Protein AF-A0A8C0GU38-F1 (afdb_monomer)

Secondary structure (DSSP, 8-state):
-----------------SS---HHHHHH-----TTPPPP-SPPSSEEEES-S---TT----EEEE------

Sequence (71 aa):
MHLLTPSSITISLVLGFPDGKISAACDSMLPNHGNFVSQTTSAPYRISISSTSFDPGNKITVITIWEQQFW

InterPro domains:
  IPR002861 Reeler domain [PF02014] (25-63)

Organism: Chelonoidis abingdonii (NCBI:txid106734)

Radius of gyration: 18.49 Å; Cα contacts (8 Å, |Δi|>4): 34; chains: 1; bounding box: 54×28×35 Å

pLDDT: mean 73.96, std 16.33, range [40.28, 96.06]

Structure (mmCIF, N/CA/C/O backbone):
data_AF-A0A8C0GU38-F1
#
_entry.id   AF-A0A8C0GU38-F1
#
loop_
_atom_site.group_PDB
_atom_site.id
_atom_site.type_symbol
_atom_site.label_atom_id
_atom_site.label_alt_id
_atom_site.label_comp_id
_atom_site.label_asym_id
_atom_site.label_entity_id
_atom_site.label_seq_id
_atom_site.pdbx_PDB_ins_code
_atom_site.Cartn_x
_atom_site.Cartn_y
_atom_site.Cartn_z
_atom_site.occupancy
_atom_site.B_iso_or_equiv
_atom_site.auth_seq_id
_atom_site.auth_comp_id
_atom_site.auth_asym_id
_atom_site.auth_atom_id
_atom_site.pdbx_PDB_model_num
ATOM 1 N N . MET A 1 1 ? 34.552 3.661 -21.280 1.00 40.28 1 MET A N 1
ATOM 2 C CA . MET A 1 1 ? 33.677 4.130 -20.184 1.00 40.28 1 MET A CA 1
ATOM 3 C C . MET A 1 1 ? 33.148 5.494 -20.618 1.00 40.28 1 MET A C 1
ATOM 5 O O . MET A 1 1 ? 33.971 6.373 -20.822 1.00 40.28 1 MET A O 1
ATOM 9 N N . HIS A 1 2 ? 31.852 5.655 -20.902 1.00 42.81 2 HIS A N 1
ATOM 10 C CA . HIS A 1 2 ? 31.267 6.955 -21.274 1.00 42.81 2 HIS A CA 1
ATOM 11 C C . HIS A 1 2 ? 29.809 6.996 -20.798 1.00 42.81 2 HIS A C 1
ATOM 13 O O . HIS A 1 2 ? 29.085 6.023 -21.000 1.00 42.81 2 HIS A O 1
ATOM 19 N N .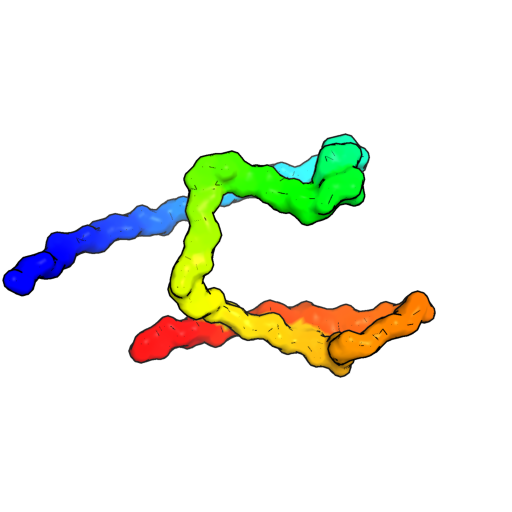 LEU A 1 3 ? 29.407 8.078 -20.130 1.00 53.44 3 LEU A N 1
ATOM 20 C CA . LEU A 1 3 ? 28.087 8.259 -19.516 1.00 53.44 3 LEU A CA 1
ATOM 21 C C . LEU A 1 3 ? 27.465 9.616 -19.914 1.00 53.44 3 LEU A C 1
ATOM 23 O O . LEU A 1 3 ? 28.203 10.551 -20.217 1.00 53.44 3 LEU A O 1
ATOM 27 N N . LEU A 1 4 ? 26.134 9.696 -19.707 1.00 64.56 4 LEU A N 1
ATOM 28 C CA . LEU A 1 4 ? 25.241 10.861 -19.439 1.00 64.56 4 LEU A CA 1
ATOM 29 C C . LEU A 1 4 ? 24.435 11.417 -20.650 1.00 64.56 4 LEU A C 1
ATOM 31 O O . LEU A 1 4 ? 24.977 11.534 -21.741 1.00 64.56 4 LEU A O 1
ATOM 35 N N . THR A 1 5 ? 23.113 11.697 -20.558 1.00 56.38 5 THR A N 1
ATOM 36 C CA . THR A 1 5 ? 22.459 12.912 -19.972 1.00 56.38 5 THR A CA 1
ATOM 37 C C . THR A 1 5 ? 20.914 12.756 -19.728 1.00 56.38 5 THR A C 1
ATOM 39 O O . THR A 1 5 ? 20.332 11.811 -20.258 1.00 56.38 5 THR A O 1
ATOM 42 N N . PRO A 1 6 ? 20.231 13.631 -18.930 1.00 64.38 6 PRO A N 1
ATOM 43 C CA . PRO A 1 6 ? 18.909 13.374 -18.302 1.00 64.38 6 PRO A CA 1
ATOM 44 C C . PRO A 1 6 ? 17.705 14.135 -18.924 1.00 64.38 6 PRO A C 1
ATOM 46 O O . PRO A 1 6 ? 17.905 15.109 -19.647 1.00 64.38 6 PRO A O 1
ATOM 49 N N . SER A 1 7 ? 16.444 13.757 -18.626 1.00 61.94 7 SER A N 1
ATOM 50 C CA . SER A 1 7 ? 15.239 14.495 -19.099 1.00 61.94 7 SER A CA 1
ATOM 51 C C . SER A 1 7 ? 14.077 14.580 -18.084 1.00 61.94 7 SER A C 1
ATOM 53 O O . SER A 1 7 ? 13.758 13.601 -17.415 1.00 61.94 7 SER A O 1
ATOM 55 N N . SER A 1 8 ? 13.459 15.773 -18.011 1.00 63.97 8 SER A N 1
ATOM 56 C CA . SER A 1 8 ? 12.372 16.239 -17.117 1.00 63.97 8 SER A CA 1
ATOM 57 C C . SER A 1 8 ? 11.056 15.449 -17.151 1.00 63.97 8 SER A C 1
ATOM 59 O O . SER A 1 8 ? 10.658 14.948 -18.199 1.00 63.97 8 SER A O 1
ATOM 61 N N . ILE A 1 9 ? 10.314 15.458 -16.030 1.00 63.91 9 ILE A N 1
ATOM 62 C CA . ILE A 1 9 ? 9.020 14.767 -15.860 1.00 63.91 9 ILE A CA 1
ATOM 63 C C . ILE A 1 9 ? 7.881 15.772 -15.594 1.00 63.91 9 ILE A C 1
ATOM 65 O O . ILE A 1 9 ? 7.977 16.596 -14.686 1.00 63.91 9 ILE A O 1
ATOM 69 N N . THR A 1 10 ? 6.786 15.673 -16.357 1.00 66.25 10 THR A N 1
ATOM 70 C CA . THR A 1 10 ? 5.509 16.385 -16.144 1.00 66.25 10 THR A CA 1
ATOM 71 C C . THR A 1 10 ? 4.413 15.398 -15.715 1.00 66.25 10 THR A C 1
ATOM 73 O O . THR A 1 10 ? 4.374 14.268 -16.196 1.00 66.25 10 THR A O 1
ATOM 76 N N . ILE A 1 11 ? 3.513 15.799 -14.805 1.00 62.06 11 ILE A N 1
ATOM 77 C CA . ILE A 1 11 ? 2.432 14.937 -14.284 1.00 62.06 11 ILE A CA 1
ATOM 78 C C . ILE A 1 11 ? 1.076 15.433 -14.805 1.00 62.06 11 ILE A C 1
ATOM 80 O O . ILE A 1 11 ? 0.740 16.603 -14.641 1.00 62.06 11 ILE A O 1
ATOM 84 N N . SER A 1 12 ? 0.301 14.535 -15.426 1.00 59.78 12 SER A N 1
ATOM 85 C CA . SER A 1 12 ? -1.069 14.793 -15.904 1.00 59.78 12 SER A CA 1
ATOM 86 C C . SER A 1 12 ? -2.119 14.358 -14.881 1.00 59.78 12 SER A C 1
ATOM 88 O O . SER A 1 12 ? -1.964 13.329 -14.225 1.00 59.78 12 SER A O 1
ATOM 90 N N . LEU A 1 13 ? -3.204 15.129 -14.767 1.00 51.81 13 LEU A N 1
ATOM 91 C CA . LEU A 1 13 ? -4.298 14.870 -13.828 1.00 51.81 13 LEU A CA 1
ATOM 92 C C . LEU A 1 13 ? -5.320 13.879 -14.419 1.00 51.81 13 LEU A C 1
ATOM 94 O O . LEU A 1 13 ? -5.725 14.033 -15.570 1.00 51.81 13 LEU A O 1
ATOM 98 N N . VAL A 1 14 ? -5.770 12.899 -13.627 1.00 59.12 14 VAL A N 1
ATOM 99 C CA . VAL A 1 14 ? -6.777 11.891 -14.024 1.00 59.12 14 VAL A CA 1
ATOM 100 C C . VAL A 1 14 ? -8.070 12.074 -13.220 1.00 59.12 14 VAL A C 1
ATOM 102 O O . VAL A 1 14 ? -8.021 12.366 -12.027 1.00 59.12 14 VAL A O 1
ATOM 105 N N . LEU A 1 15 ? -9.225 11.893 -13.874 1.00 60.91 15 LEU A N 1
ATOM 106 C CA . LEU A 1 15 ? -10.566 11.970 -13.273 1.00 60.91 15 LEU A CA 1
ATOM 107 C C . LEU A 1 15 ? -11.065 10.575 -12.847 1.00 60.91 15 LEU A C 1
ATOM 109 O O . LEU A 1 15 ? -10.868 9.606 -13.578 1.00 60.91 15 LEU A O 1
ATOM 113 N N . GLY A 1 16 ? -11.736 10.473 -11.692 1.00 53.81 16 GLY A N 1
ATOM 114 C CA . GLY A 1 16 ? -12.359 9.235 -11.193 1.00 53.81 16 GLY A CA 1
ATOM 115 C C . GLY A 1 16 ? -13.890 9.262 -11.290 1.00 53.81 16 GLY A C 1
ATOM 116 O O . GLY A 1 16 ? -14.495 10.310 -11.073 1.00 53.81 16 GLY A O 1
ATOM 117 N N . PHE A 1 17 ? -14.512 8.115 -11.594 1.00 53.44 17 PHE A N 1
ATOM 118 C CA . PHE A 1 17 ? -15.971 7.961 -11.730 1.00 53.44 17 PHE A CA 1
ATOM 119 C C . PHE A 1 17 ? -16.554 7.041 -10.633 1.00 53.44 17 PHE A C 1
ATOM 121 O O . PHE A 1 17 ? -15.868 6.105 -10.216 1.00 53.44 17 PHE A O 1
ATOM 128 N N . PRO A 1 18 ? -17.787 7.292 -10.146 1.00 51.31 18 PRO A N 1
ATOM 129 C CA . PRO A 1 18 ? -18.306 6.700 -8.906 1.00 51.31 18 PRO A CA 1
ATOM 130 C C . PRO A 1 18 ? -18.986 5.322 -9.042 1.00 51.31 18 PRO A C 1
ATOM 132 O O . PRO A 1 18 ? -19.308 4.713 -8.025 1.00 51.31 18 PRO A O 1
ATOM 135 N N . ASP A 1 19 ? -19.215 4.803 -10.248 1.00 56.62 19 ASP A N 1
ATOM 136 C CA . ASP A 1 19 ? -20.067 3.634 -10.494 1.00 56.62 19 ASP A CA 1
ATOM 137 C C . ASP A 1 19 ? -19.356 2.494 -11.255 1.00 56.62 19 ASP A C 1
ATOM 139 O O . ASP A 1 19 ? -19.552 2.235 -12.439 1.00 56.62 19 ASP A O 1
ATOM 143 N N . GLY A 1 20 ? -18.528 1.751 -10.516 1.00 55.50 20 GLY 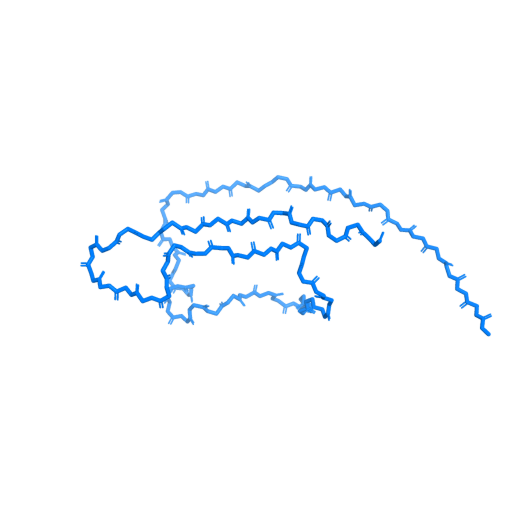A N 1
ATOM 144 C CA . GLY A 1 20 ? -18.655 0.291 -10.375 1.00 55.50 20 GLY A CA 1
ATOM 145 C C . GLY A 1 20 ? -18.523 -0.653 -11.579 1.00 55.50 20 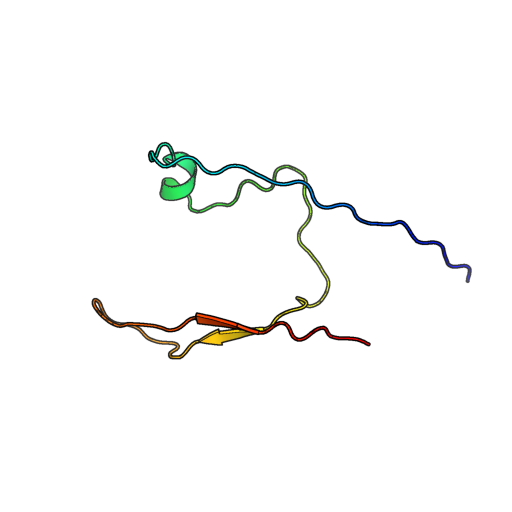GLY A C 1
ATOM 146 O O 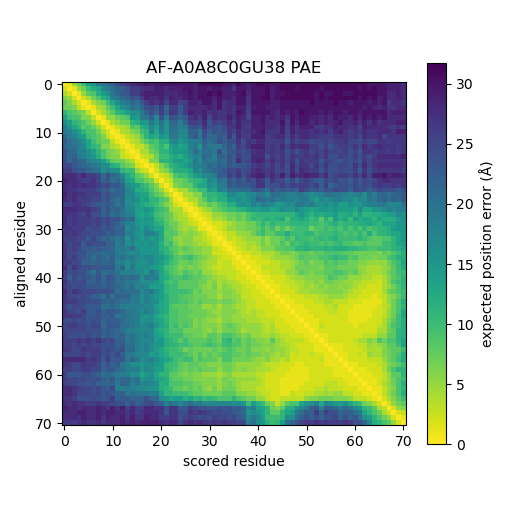. GLY A 1 20 ? -18.719 -1.851 -11.388 1.00 55.50 20 GLY A O 1
ATOM 147 N N . LYS A 1 21 ? -18.159 -0.225 -12.791 1.00 53.66 21 LYS A N 1
ATOM 148 C CA . LYS A 1 21 ? -17.843 -1.170 -13.889 1.00 53.66 21 LYS A CA 1
ATOM 149 C C . LYS A 1 21 ? -16.407 -1.705 -13.796 1.00 53.66 21 LYS A C 1
ATOM 151 O O . LYS A 1 21 ? -15.623 -1.584 -14.729 1.00 53.66 21 LYS A O 1
ATOM 156 N N . ILE A 1 22 ? -16.068 -2.294 -12.650 1.00 56.09 22 ILE A N 1
ATOM 157 C CA . ILE A 1 22 ? -14.736 -2.829 -12.316 1.00 56.09 22 ILE A CA 1
ATOM 158 C C . ILE A 1 22 ? -14.774 -4.373 -12.376 1.00 56.09 22 ILE A C 1
ATOM 160 O O . ILE A 1 22 ? -14.180 -5.046 -11.547 1.00 56.09 22 ILE A O 1
ATOM 164 N N . SER A 1 23 ? -15.505 -4.981 -13.321 1.00 61.09 23 SER A N 1
ATOM 165 C CA . SER A 1 23 ? -15.645 -6.452 -13.353 1.00 61.09 23 SER A CA 1
ATOM 166 C C . SER A 1 23 ? -14.294 -7.150 -13.546 1.00 61.09 23 SER A C 1
ATOM 168 O O . SER A 1 23 ? -13.874 -7.931 -12.702 1.00 61.09 23 SER A O 1
ATOM 170 N N . ALA A 1 24 ? -13.529 -6.768 -14.571 1.00 58.25 24 ALA A N 1
ATOM 171 C CA . ALA A 1 24 ? -12.242 -7.406 -14.861 1.00 58.25 24 ALA A CA 1
AT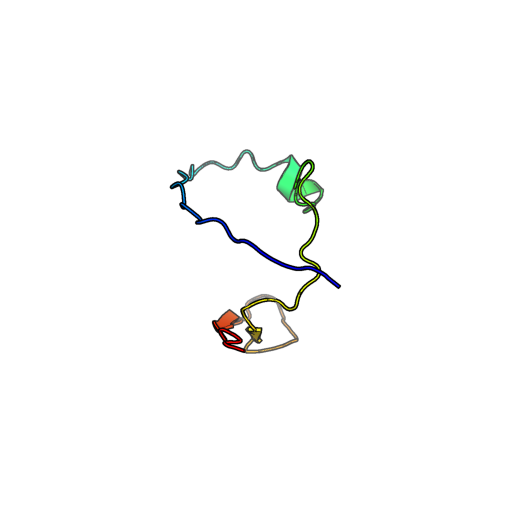OM 172 C C . ALA A 1 24 ? -11.183 -7.206 -13.756 1.00 58.25 24 ALA A C 1
ATOM 174 O O . ALA A 1 24 ? -10.363 -8.095 -13.505 1.00 58.25 24 ALA A O 1
ATOM 175 N N . ALA A 1 25 ? -11.202 -6.045 -13.092 1.00 58.41 25 ALA A N 1
ATOM 176 C CA . ALA A 1 25 ? -10.269 -5.744 -12.012 1.00 58.41 25 ALA A CA 1
ATOM 177 C C . ALA A 1 25 ? -10.656 -6.445 -10.701 1.00 58.41 25 ALA A C 1
ATOM 179 O O . ALA A 1 25 ? -9.759 -6.833 -9.967 1.00 58.41 25 ALA A O 1
ATOM 180 N N . CYS A 1 26 ? -11.941 -6.686 -10.424 1.00 59.25 26 CYS A N 1
ATOM 181 C CA . CYS A 1 26 ? -12.344 -7.483 -9.263 1.00 59.25 26 CYS A CA 1
ATOM 182 C C . CYS A 1 26 ? -12.193 -8.998 -9.485 1.00 59.25 26 CYS A C 1
ATOM 184 O O . CYS A 1 26 ? -11.868 -9.700 -8.532 1.00 59.25 26 CYS A O 1
ATOM 186 N N . ASP A 1 27 ? -12.382 -9.492 -10.714 1.00 64.06 27 ASP A N 1
ATOM 187 C CA . ASP A 1 27 ? -12.327 -10.930 -11.020 1.00 64.06 27 ASP A CA 1
ATOM 188 C C . ASP A 1 27 ? -10.906 -11.497 -10.915 1.00 64.06 27 ASP A C 1
ATOM 190 O O . ASP A 1 27 ? -10.690 -12.559 -10.334 1.00 64.06 27 ASP A O 1
ATOM 194 N N . SER A 1 28 ? -9.925 -10.790 -11.482 1.00 70.50 28 SER A N 1
ATOM 195 C CA . SER A 1 28 ? -8.531 -11.253 -11.504 1.00 70.50 28 SER A CA 1
ATOM 196 C C . SER A 1 28 ? -7.642 -10.566 -10.474 1.00 70.50 28 SER A C 1
ATOM 198 O O . SER A 1 28 ? -6.573 -11.089 -10.160 1.00 70.50 28 SER A O 1
ATOM 200 N N . MET A 1 29 ? -8.032 -9.373 -10.000 1.00 66.94 29 MET A N 1
ATOM 201 C CA . MET A 1 29 ? -7.155 -8.444 -9.271 1.00 66.94 29 MET A CA 1
ATOM 202 C C . MET A 1 29 ? -5.803 -8.213 -9.970 1.00 66.94 29 MET A C 1
ATOM 204 O O . MET A 1 29 ? -4.856 -7.727 -9.352 1.00 66.94 29 MET A O 1
ATOM 208 N N . LEU A 1 30 ? -5.700 -8.548 -11.263 1.00 72.38 30 LEU A N 1
ATOM 209 C CA . LEU A 1 30 ? -4.472 -8.430 -12.024 1.00 72.38 30 LEU A CA 1
ATOM 210 C C . LEU A 1 30 ? -4.414 -7.018 -12.606 1.00 72.38 30 LEU A C 1
ATOM 212 O O . LEU A 1 30 ? -5.265 -6.656 -13.428 1.00 72.38 30 LEU A O 1
ATOM 216 N N . PRO A 1 31 ? -3.431 -6.195 -12.214 1.00 67.06 31 PRO A N 1
ATOM 217 C CA . PRO A 1 31 ? -3.292 -4.884 -12.809 1.00 67.06 31 PRO A CA 1
ATOM 218 C C . PRO A 1 31 ? -2.891 -5.030 -1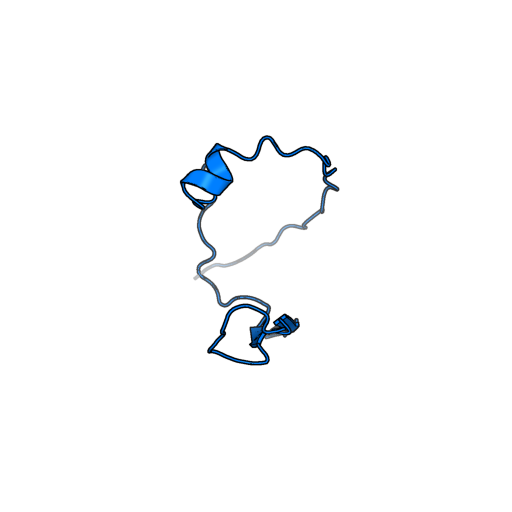4.281 1.00 67.06 31 PRO A C 1
ATOM 220 O O . PRO A 1 31 ? -1.897 -5.671 -14.623 1.00 67.06 31 PRO A O 1
ATOM 223 N N . ASN A 1 32 ? -3.663 -4.413 -15.175 1.00 75.56 32 ASN A N 1
ATOM 224 C CA . ASN A 1 32 ? -3.322 -4.347 -16.590 1.00 75.56 32 ASN A CA 1
ATOM 225 C C . ASN A 1 32 ? -2.359 -3.177 -16.838 1.00 75.56 32 ASN A C 1
ATOM 227 O O . ASN A 1 32 ? -2.777 -2.073 -17.185 1.00 75.56 32 ASN A O 1
ATOM 231 N N . HIS A 1 33 ? -1.063 -3.424 -16.650 1.00 73.06 33 HIS A N 1
ATOM 232 C CA . HIS A 1 33 ? -0.002 -2.453 -16.925 1.00 73.06 33 HIS A CA 1
ATOM 233 C C . HIS A 1 33 ? 0.414 -2.406 -18.411 1.00 73.06 33 HIS A C 1
ATOM 235 O O . HIS A 1 33 ? 1.411 -1.771 -18.740 1.00 73.06 33 HIS A O 1
ATOM 241 N N . GLY A 1 34 ? -0.324 -3.041 -19.335 1.00 80.69 34 GLY A N 1
ATOM 242 C CA . GLY A 1 34 ? -0.002 -3.023 -20.767 1.00 80.69 34 GLY A CA 1
ATOM 243 C C . GLY A 1 34 ? 1.454 -3.418 -21.053 1.00 80.69 34 GLY A C 1
ATOM 244 O O . GLY A 1 34 ? 1.895 -4.488 -20.651 1.00 80.69 34 GLY A O 1
ATOM 245 N N . ASN A 1 35 ? 2.201 -2.530 -21.721 1.00 83.31 35 ASN A N 1
ATOM 246 C CA . ASN A 1 35 ? 3.622 -2.723 -22.055 1.00 83.31 35 ASN A CA 1
ATOM 247 C C . ASN A 1 35 ? 4.591 -2.072 -21.043 1.00 83.31 35 ASN A C 1
ATOM 249 O O . ASN A 1 35 ? 5.791 -1.992 -21.312 1.00 83.31 35 ASN A O 1
ATOM 253 N N . PHE A 1 36 ? 4.094 -1.541 -19.919 1.00 83.75 36 PHE A N 1
ATOM 254 C CA . PHE A 1 36 ? 4.958 -0.947 -18.900 1.00 83.75 36 PHE A CA 1
ATOM 255 C C . PHE A 1 36 ? 5.748 -2.040 -18.176 1.00 83.75 36 PHE A C 1
ATOM 257 O O . PHE A 1 36 ? 5.206 -3.075 -17.794 1.00 83.75 36 PHE A O 1
ATOM 264 N N . VAL A 1 37 ? 7.043 -1.799 -17.980 1.00 83.69 37 VAL A N 1
ATOM 265 C CA . VAL A 1 37 ? 7.937 -2.720 -17.271 1.00 83.69 37 VAL A CA 1
ATOM 266 C C . VAL A 1 37 ? 7.947 -2.412 -15.777 1.00 83.69 37 VAL A C 1
ATOM 268 O O . VAL A 1 37 ? 7.915 -1.248 -15.373 1.00 83.69 37 VAL A O 1
ATOM 271 N N . SER A 1 38 ? 8.008 -3.455 -14.950 1.00 82.25 38 SER A N 1
ATOM 272 C CA . SER A 1 38 ? 8.127 -3.317 -13.498 1.00 82.25 38 SER A CA 1
ATOM 273 C C . SER A 1 38 ? 9.380 -2.527 -13.120 1.00 82.25 38 SER A C 1
ATOM 275 O O . SER A 1 38 ? 10.445 -2.714 -13.712 1.00 82.25 38 SER A O 1
ATOM 277 N N . GLN A 1 39 ? 9.271 -1.672 -12.101 1.00 84.38 39 GLN A N 1
ATOM 278 C CA . GLN A 1 39 ? 10.432 -0.994 -11.533 1.00 84.38 39 GLN A CA 1
ATOM 279 C C . GLN A 1 39 ? 11.421 -2.029 -10.976 1.00 84.38 39 GLN A C 1
ATOM 281 O O . GLN A 1 39 ? 11.034 -2.940 -10.248 1.00 84.38 39 GLN A O 1
ATOM 286 N N . THR A 1 40 ? 12.700 -1.879 -11.314 1.00 87.25 40 THR A N 1
ATOM 287 C CA . THR A 1 40 ? 13.784 -2.774 -10.870 1.00 87.25 40 THR A CA 1
ATOM 288 C C . THR A 1 40 ? 14.642 -2.180 -9.752 1.00 87.25 40 THR A C 1
ATOM 290 O O . THR A 1 40 ? 15.474 -2.875 -9.175 1.00 87.25 40 THR A O 1
ATOM 293 N N . THR A 1 41 ? 14.455 -0.898 -9.441 1.00 87.25 41 THR A N 1
ATOM 294 C CA . THR A 1 41 ? 15.116 -0.197 -8.335 1.00 87.25 41 THR A CA 1
ATOM 295 C C . THR A 1 41 ? 14.286 -0.286 -7.056 1.00 87.25 41 THR A C 1
ATOM 297 O O . THR A 1 41 ? 13.079 -0.518 -7.117 1.00 87.25 41 THR A O 1
ATOM 300 N N . SER A 1 42 ? 14.905 -0.044 -5.897 1.00 87.44 42 SER A N 1
ATOM 301 C CA . SER A 1 42 ? 14.181 0.076 -4.624 1.00 87.44 42 SER A CA 1
ATOM 302 C C . SER A 1 42 ? 13.046 1.100 -4.715 1.00 87.44 42 SER A C 1
ATOM 304 O O . SER A 1 42 ? 13.195 2.150 -5.347 1.00 87.44 42 SER A O 1
ATOM 306 N N . ALA A 1 43 ? 11.912 0.793 -4.080 1.00 86.00 43 ALA A N 1
ATOM 307 C CA . ALA A 1 43 ? 10.780 1.708 -4.016 1.00 86.00 43 ALA A CA 1
ATOM 308 C C . ALA A 1 43 ? 11.154 2.966 -3.203 1.00 86.00 43 ALA A C 1
ATOM 310 O O . ALA A 1 43 ? 11.764 2.835 -2.141 1.00 86.00 43 ALA A O 1
ATOM 311 N N . PRO A 1 44 ? 10.749 4.177 -3.629 1.00 85.31 44 PRO A N 1
ATOM 312 C CA . PRO A 1 44 ? 11.062 5.437 -2.940 1.00 85.31 44 PRO A CA 1
ATOM 313 C C . PRO A 1 44 ? 10.154 5.698 -1.721 1.00 85.31 44 PRO A C 1
ATOM 315 O O . PRO A 1 44 ? 9.920 6.838 -1.320 1.00 85.31 44 PRO A O 1
ATOM 318 N N . TYR A 1 45 ? 9.554 4.642 -1.181 1.00 85.69 45 TYR A N 1
ATOM 319 C CA . TYR A 1 45 ? 8.690 4.681 -0.016 1.00 85.69 45 TYR A CA 1
ATOM 320 C C . TYR A 1 45 ? 8.719 3.335 0.697 1.00 85.69 45 TYR A C 1
ATOM 322 O O . TYR A 1 45 ? 8.954 2.282 0.100 1.00 85.69 45 TYR A O 1
ATOM 330 N N . ARG A 1 46 ? 8.411 3.373 1.991 1.00 89.88 46 ARG A N 1
ATOM 331 C CA . ARG A 1 46 ? 8.177 2.184 2.805 1.00 89.88 46 ARG A CA 1
ATOM 332 C C . ARG A 1 46 ? 6.735 2.176 3.274 1.00 89.88 46 ARG A C 1
ATOM 334 O O . ARG A 1 46 ? 6.170 3.212 3.621 1.00 89.88 46 ARG A O 1
ATOM 341 N N . ILE A 1 47 ? 6.148 0.989 3.302 1.00 91.62 47 ILE A N 1
ATOM 342 C CA . ILE A 1 47 ? 4.807 0.792 3.840 1.00 91.62 47 ILE A CA 1
ATOM 343 C C . ILE A 1 47 ? 4.960 0.392 5.303 1.00 91.62 47 ILE A C 1
ATOM 345 O O . ILE A 1 47 ? 5.636 -0.587 5.618 1.00 91.62 47 ILE A O 1
ATOM 349 N N . SER A 1 48 ? 4.340 1.162 6.191 1.00 94.19 48 SER A N 1
ATOM 350 C CA . SER A 1 48 ? 4.192 0.802 7.596 1.00 94.19 48 SER A CA 1
ATOM 351 C C . SER A 1 48 ? 2.748 0.407 7.852 1.00 94.19 48 SER A C 1
ATOM 353 O O . SER A 1 48 ? 1.821 1.130 7.480 1.00 94.19 48 SER A O 1
ATOM 355 N N . ILE A 1 49 ? 2.565 -0.748 8.478 1.00 95.88 49 ILE A N 1
ATOM 356 C CA . ILE A 1 49 ? 1.253 -1.280 8.831 1.00 95.88 49 ILE A CA 1
ATOM 357 C C . ILE A 1 49 ? 1.175 -1.461 10.338 1.00 95.88 49 ILE A C 1
ATOM 359 O O . ILE A 1 49 ? 2.145 -1.872 10.974 1.00 95.88 49 ILE A O 1
ATOM 363 N N . SER A 1 50 ? 0.012 -1.163 10.912 1.00 96.06 50 SER A N 1
ATOM 364 C CA . SER A 1 50 ? -0.194 -1.306 12.356 1.00 96.06 50 SER A CA 1
ATOM 365 C C . SER A 1 50 ? -0.259 -2.766 12.823 1.00 96.06 50 SER A C 1
ATOM 367 O O . SER A 1 50 ? -0.108 -3.019 14.012 1.00 96.06 50 SER A O 1
ATOM 369 N N . SER A 1 51 ? -0.509 -3.719 11.916 1.00 94.88 51 SER A N 1
ATOM 370 C CA . SER A 1 51 ? -0.558 -5.160 12.192 1.00 94.88 51 SER A CA 1
ATOM 371 C C . SER A 1 51 ? -0.300 -5.971 10.920 1.00 94.88 51 SER A C 1
ATOM 373 O O . SER A 1 51 ? -0.708 -5.556 9.836 1.00 94.88 51 SER A O 1
ATOM 375 N N . THR A 1 52 ? 0.337 -7.137 11.056 1.00 93.81 52 THR A N 1
ATOM 376 C CA . THR A 1 52 ? 0.541 -8.130 9.982 1.00 93.81 52 THR A CA 1
ATOM 377 C C . THR A 1 52 ? -0.529 -9.229 9.965 1.00 93.81 52 THR A C 1
ATOM 379 O O . THR A 1 52 ? -0.550 -10.042 9.045 1.00 93.81 52 THR A O 1
ATOM 382 N N . SER A 1 53 ? -1.427 -9.253 10.955 1.00 93.94 53 SER A N 1
ATOM 383 C CA . SER A 1 53 ? -2.568 -10.170 11.044 1.00 93.94 53 SER A CA 1
ATOM 384 C C . SER A 1 53 ? -3.878 -9.401 11.194 1.00 93.94 53 SER A C 1
ATOM 386 O O . SER A 1 53 ? -3.912 -8.308 11.775 1.00 93.94 53 SER A O 1
ATOM 388 N N . PHE A 1 54 ? -4.970 -9.968 10.684 1.00 90.19 54 PHE A N 1
ATOM 389 C CA . PHE A 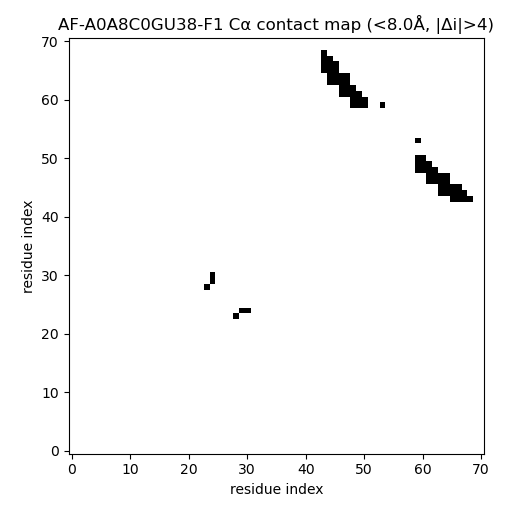1 54 ? -6.282 -9.340 10.761 1.00 90.19 54 PHE A CA 1
ATOM 390 C C . PHE A 1 54 ? -7.415 -10.354 10.878 1.00 90.19 54 PHE A C 1
ATOM 392 O O . PHE A 1 54 ? -7.354 -11.423 10.280 1.00 90.19 54 PHE A O 1
ATOM 399 N N . ASP A 1 55 ? -8.458 -9.948 11.600 1.00 94.31 55 ASP A N 1
ATOM 400 C CA . ASP A 1 55 ? -9.757 -10.609 11.676 1.00 94.31 55 ASP A CA 1
ATOM 401 C C . ASP A 1 55 ? -10.845 -9.674 11.119 1.00 94.31 55 ASP A C 1
ATOM 403 O O . ASP A 1 55 ? -10.644 -8.450 11.064 1.00 94.31 55 ASP A O 1
ATOM 407 N N . PRO A 1 56 ? -12.010 -10.205 10.702 1.00 94.31 56 PRO A N 1
ATOM 408 C CA . PRO A 1 56 ? -13.126 -9.380 10.256 1.00 94.31 56 PRO A CA 1
ATOM 409 C C . PRO A 1 56 ? -13.516 -8.323 11.298 1.00 94.31 56 PRO A C 1
ATOM 411 O O . PRO A 1 56 ? -13.778 -8.632 12.456 1.00 94.31 56 PRO A O 1
ATOM 414 N N . GLY A 1 57 ? -13.577 -7.062 10.867 1.00 93.56 57 GLY A N 1
ATOM 415 C CA . GLY A 1 57 ? -13.897 -5.917 11.727 1.00 93.56 57 GLY A CA 1
ATOM 416 C C . GLY A 1 57 ? -12.681 -5.172 12.288 1.00 93.56 57 GLY A C 1
ATOM 417 O O . GLY A 1 57 ? -12.845 -4.062 12.802 1.00 93.56 57 GLY A O 1
ATOM 418 N N . ASN A 1 58 ? -11.463 -5.706 12.140 1.00 93.06 58 ASN A N 1
ATOM 419 C CA . ASN A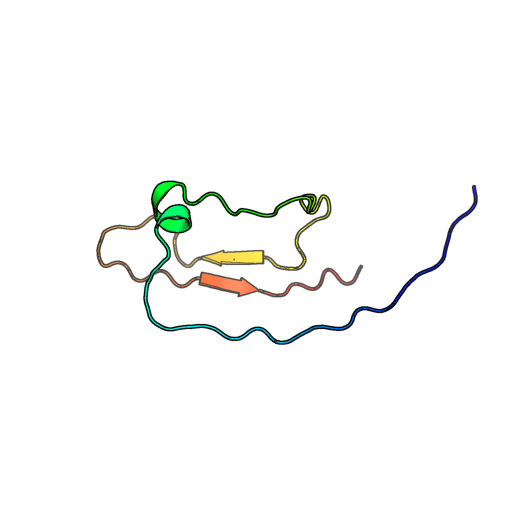 1 58 ? -10.254 -4.994 12.546 1.00 93.06 58 ASN A CA 1
ATOM 420 C C . ASN A 1 58 ? -10.044 -3.727 11.711 1.00 93.06 58 ASN A C 1
ATOM 422 O O . ASN A 1 58 ? -10.257 -3.699 10.499 1.00 93.06 58 ASN A O 1
ATOM 426 N N . LYS A 1 59 ? -9.545 -2.678 12.371 1.00 94.00 59 LYS A N 1
ATOM 427 C CA . LYS A 1 59 ? -9.036 -1.478 11.705 1.00 94.00 59 LYS A CA 1
ATOM 428 C C . LYS A 1 59 ? -7.522 -1.581 11.616 1.00 94.00 59 LYS A C 1
ATOM 430 O O . LYS A 1 59 ? -6.843 -1.552 12.640 1.00 94.00 59 LYS A O 1
ATOM 435 N N . ILE A 1 60 ? -7.006 -1.697 10.398 1.00 94.94 60 ILE A N 1
ATOM 436 C CA . ILE A 1 60 ? -5.569 -1.660 10.127 1.00 94.94 60 ILE A CA 1
ATOM 437 C C . ILE A 1 60 ? -5.242 -0.293 9.549 1.00 94.94 60 ILE A C 1
ATOM 439 O O . ILE A 1 60 ? -5.831 0.123 8.551 1.00 94.94 60 ILE A O 1
ATOM 443 N N . THR A 1 61 ? -4.291 0.396 10.166 1.00 95.69 61 THR A N 1
ATOM 444 C CA . THR A 1 61 ? -3.767 1.648 9.630 1.00 95.69 61 THR A CA 1
ATOM 445 C C . THR A 1 61 ? -2.594 1.329 8.716 1.00 95.69 61 THR A C 1
ATOM 447 O O . THR A 1 61 ? -1.637 0.675 9.136 1.00 95.69 61 THR A O 1
ATOM 450 N N . VAL A 1 62 ? -2.666 1.814 7.478 1.00 94.19 62 VAL A N 1
ATOM 451 C CA . VAL A 1 62 ? -1.597 1.706 6.483 1.00 94.19 62 VAL A CA 1
ATOM 452 C C . VAL A 1 62 ? -1.057 3.101 6.214 1.00 94.19 62 VAL A C 1
ATOM 454 O O . VAL A 1 62 ? -1.803 3.998 5.823 1.00 94.19 62 VAL A O 1
ATOM 457 N N . ILE A 1 63 ? 0.241 3.285 6.431 1.00 95.12 63 ILE A N 1
ATOM 458 C CA . ILE A 1 63 ? 0.933 4.551 6.199 1.00 95.12 63 ILE A CA 1
ATOM 459 C C . ILE A 1 63 ? 1.973 4.321 5.110 1.00 95.12 63 ILE A C 1
ATOM 461 O O . ILE A 1 63 ? 2.860 3.479 5.252 1.00 95.12 63 ILE A O 1
ATOM 465 N N . THR A 1 64 ? 1.875 5.100 4.034 1.00 91.19 64 THR A N 1
ATOM 466 C CA . THR A 1 64 ? 2.962 5.207 3.058 1.00 91.19 64 THR A CA 1
ATOM 467 C C . THR A 1 64 ? 3.915 6.280 3.551 1.00 91.19 64 THR A C 1
ATOM 469 O O . THR A 1 64 ? 3.554 7.454 3.630 1.00 91.19 64 THR A O 1
ATOM 472 N N . ILE A 1 65 ? 5.116 5.864 3.932 1.00 92.44 65 ILE A N 1
ATOM 473 C CA . ILE A 1 65 ? 6.164 6.760 4.395 1.00 92.44 65 ILE A CA 1
ATOM 474 C C . ILE A 1 65 ? 7.065 7.027 3.198 1.00 92.44 65 ILE A C 1
ATOM 476 O O . ILE A 1 65 ? 7.759 6.125 2.725 1.00 92.44 65 ILE A O 1
ATOM 480 N N . TRP A 1 66 ? 7.036 8.263 2.706 1.00 82.75 66 TRP A N 1
ATOM 481 C CA . TRP A 1 66 ? 7.998 8.739 1.721 1.00 82.75 66 TRP A CA 1
ATOM 482 C C . TRP A 1 66 ? 9.353 8.869 2.396 1.00 82.75 66 TRP A C 1
ATOM 484 O O . TRP A 1 66 ? 9.671 9.879 3.018 1.00 82.75 66 TRP A O 1
ATOM 494 N N . GLU A 1 67 ? 10.146 7.820 2.285 1.00 70.69 67 GLU A N 1
ATOM 495 C CA . GLU A 1 67 ? 11.572 7.912 2.497 1.00 70.69 67 GLU A CA 1
ATOM 496 C C . GLU A 1 67 ? 12.145 8.160 1.114 1.00 70.69 67 GLU A C 1
ATOM 498 O O . GLU A 1 67 ? 12.399 7.229 0.352 1.00 70.69 67 GLU A O 1
ATOM 503 N N . GLN A 1 68 ? 12.268 9.436 0.742 1.00 60.41 68 GLN A N 1
ATOM 504 C CA . GLN A 1 68 ? 13.160 9.750 -0.358 1.00 60.41 68 GLN A CA 1
ATOM 505 C C . GLN A 1 68 ? 14.518 9.200 0.080 1.00 60.41 68 GLN A C 1
ATOM 507 O O . GLN A 1 68 ? 15.163 9.777 0.955 1.00 60.41 68 GLN A O 1
ATOM 512 N N . GLN A 1 69 ? 14.933 8.067 -0.492 1.00 57.75 69 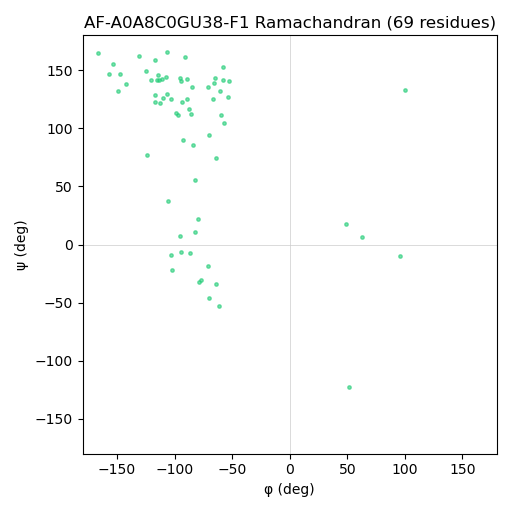GLN A N 1
ATOM 513 C CA . GLN A 1 69 ? 16.343 7.734 -0.605 1.00 57.75 69 GLN A CA 1
ATOM 514 C C . GLN A 1 69 ? 16.934 8.809 -1.521 1.00 57.75 69 GLN A C 1
ATOM 516 O O . GLN A 1 69 ? 17.151 8.607 -2.712 1.00 57.75 69 GLN A O 1
ATOM 521 N N . PHE A 1 70 ? 17.091 10.009 -0.963 1.00 54.03 70 PHE A N 1
ATOM 522 C CA . PHE A 1 70 ? 18.138 10.908 -1.376 1.00 54.03 70 PHE A CA 1
ATOM 523 C C . PHE A 1 70 ? 19.412 10.116 -1.115 1.00 54.03 70 PHE A C 1
ATOM 525 O O . PHE A 1 70 ? 19.684 9.739 0.024 1.00 54.03 70 PHE A O 1
ATOM 532 N N . TRP A 1 71 ? 20.066 9.745 -2.204 1.00 56.59 71 TRP A N 1
ATOM 533 C CA . TRP A 1 71 ? 21.385 9.123 -2.232 1.00 56.59 71 TRP A CA 1
ATOM 534 C C . TRP A 1 71 ? 22.329 9.771 -1.217 1.00 56.59 71 TRP A C 1
ATOM 536 O O . TRP A 1 71 ? 22.367 11.025 -1.181 1.00 56.59 71 TRP A O 1
#

Solvent-accessible surface area (backbone atoms only — not comparable to full-atom values): 5408 Å² total; per-residue (Å²): 141,87,85,89,89,88,84,90,89,86,86,84,89,82,89,87,80,95,75,84,85,49,62,71,50,68,75,66,64,57,81,85,58,83,90,66,78,80,82,89,64,84,71,61,50,46,80,48,61,76,58,97,72,85,60,96,88,66,86,74,55,77,43,81,42,78,48,71,75,72,126

Foldseek 3Di:
DDDDDDDDDDDDDDDDDDDDPCVVCVVPVDDCPDPDDDDPDDDQWDWDWPDPDDDPPDDIDIDTGRNRPPD

Mean predicted aligned error: 15.03 Å

Nearest PDB structures (foldseek):
  6n38-assembly1_B  TM=1.963E-01  e=8.269E+00  Escherichia coli 042